Protein AF-A0A7J9Y3L6-F1 (afdb_monomer_lite)

Secondary structure (DSSP, 8-state):
-PPPSEEEEEEEEEETTEEEEEEEEEE-SSS-EEEEEE--SS--SS--PPPTT--EEEE-TTSPEEEEES--PPPTT---SS--EEEEEEE-TT-EEEEEEEEESSP--B-TTGGG-SS-----SS--EEEEEEEEEEGGGS-GGGTT-SPPPTT----S-EEESS---EEEEPPPEE---

Sequence (181 aa):
MTAPKAQFHAAITEQPDGLRIQYKLVNTGKAPLIAYNGVPPKDSPNPQAPDPEAVYVTARADGTVELARRTFSVPEGVDPYAQMLIGGTILAPREDLAEEFTVQLPLVARRPYQGAMSKPPRLPAPVSRVVFCLGAARQDAFPEGLRSGVPLPSGSAVEGPLFPHPSPQHIFCSGPYQLHG

Foldseek 3Di:
DDAAPKDKAKDWDDDPFWIKIKMKIWRQHQFKKKKQQFDCPDWDLDDHAGDNQDFAWAADPVQAIEGERAFAADDPPFDDPGFTKTFIDIAHNGGMDIGMYIDGPPDDHGDHCQVRDPDHHDHDPPNFKYKYKMWMDGLVVDDPCDSQADDDPPPDPYPGHMHTHPDDTDMDMHPMDTDDD

pLDDT: mean 93.47, std 6.33, range [66.62, 98.81]

Radius of gyration: 16.09 Å; chains: 1; bounding box: 43×33×45 Å

Structure (mmCIF, N/CA/C/O backbone):
data_AF-A0A7J9Y3L6-F1
#
_entry.id   AF-A0A7J9Y3L6-F1
#
loop_
_atom_site.group_PDB
_atom_site.id
_atom_site.type_symbol
_atom_site.label_atom_id
_atom_site.label_alt_id
_atom_site.label_comp_id
_atom_site.label_asym_id
_atom_site.label_entity_id
_atom_site.label_seq_id
_atom_site.pdbx_PDB_ins_code
_atom_site.Cartn_x
_atom_site.Cartn_y
_atom_site.Cartn_z
_atom_site.occupancy
_atom_site.B_iso_or_equiv
_atom_site.auth_seq_id
_atom_site.auth_comp_id
_atom_site.auth_asym_id
_atom_site.auth_atom_id
_atom_site.pdbx_PDB_model_num
ATOM 1 N N . MET A 1 1 ? 2.568 -17.048 -6.792 1.00 66.62 1 MET A N 1
ATOM 2 C CA . MET A 1 1 ? 3.907 -16.421 -6.871 1.00 66.62 1 MET A CA 1
ATOM 3 C C . MET A 1 1 ? 4.672 -16.772 -5.605 1.00 66.62 1 MET A C 1
ATOM 5 O O . MET A 1 1 ? 4.071 -16.741 -4.539 1.00 66.62 1 MET A O 1
ATOM 9 N N . THR A 1 2 ? 5.957 -17.111 -5.703 1.00 80.94 2 THR A N 1
ATOM 10 C CA . THR A 1 2 ? 6.826 -17.284 -4.527 1.00 80.94 2 THR A CA 1
ATOM 11 C C . THR A 1 2 ? 7.056 -15.940 -3.839 1.00 80.94 2 THR A C 1
ATOM 13 O O . THR A 1 2 ? 7.308 -14.947 -4.522 1.00 80.94 2 THR A O 1
ATOM 16 N N . ALA A 1 3 ? 6.990 -15.904 -2.507 1.00 89.81 3 ALA A N 1
ATOM 17 C CA . ALA A 1 3 ? 7.260 -14.691 -1.740 1.00 89.81 3 ALA A CA 1
ATOM 18 C C . ALA A 1 3 ? 8.659 -14.121 -2.076 1.00 89.81 3 ALA A C 1
ATOM 20 O O . ALA A 1 3 ? 9.624 -14.893 -2.169 1.00 89.81 3 ALA A O 1
ATOM 21 N N . PRO A 1 4 ? 8.797 -12.797 -2.282 1.00 94.50 4 PRO A N 1
ATOM 22 C CA . PRO A 1 4 ? 10.100 -12.175 -2.445 1.00 94.50 4 PRO A CA 1
ATOM 23 C C . PRO A 1 4 ? 10.914 -12.311 -1.155 1.00 94.50 4 PRO A C 1
ATOM 25 O O . PRO A 1 4 ? 10.372 -12.277 -0.051 1.00 94.50 4 PRO A O 1
ATOM 28 N N . LYS A 1 5 ? 12.235 -12.443 -1.292 1.00 97.44 5 LYS A N 1
ATOM 29 C CA . LYS A 1 5 ? 13.144 -12.404 -0.144 1.00 97.44 5 LYS A CA 1
ATOM 30 C C . LYS A 1 5 ? 13.254 -10.959 0.342 1.00 97.44 5 LYS A C 1
ATOM 32 O O . LYS A 1 5 ? 13.959 -10.163 -0.270 1.00 97.44 5 LYS A O 1
ATOM 37 N N . ALA A 1 6 ? 12.525 -10.636 1.403 1.00 98.12 6 ALA A N 1
ATOM 38 C CA . ALA A 1 6 ? 12.531 -9.323 2.025 1.00 98.12 6 ALA A CA 1
ATOM 39 C C . ALA A 1 6 ? 12.325 -9.437 3.537 1.00 98.12 6 ALA A C 1
ATOM 41 O O . ALA A 1 6 ? 11.778 -10.426 4.026 1.00 98.12 6 ALA A O 1
ATOM 42 N N . GLN A 1 7 ? 12.758 -8.415 4.268 1.00 98.44 7 GLN A N 1
ATOM 43 C CA . GLN A 1 7 ? 12.382 -8.210 5.665 1.00 98.44 7 GLN A CA 1
ATOM 44 C C . GLN A 1 7 ? 11.409 -7.042 5.737 1.00 98.44 7 GLN A C 1
ATOM 46 O O . GLN A 1 7 ? 11.672 -5.995 5.150 1.00 98.44 7 GLN A O 1
ATOM 51 N N . PHE A 1 8 ? 10.306 -7.215 6.459 1.00 98.62 8 PHE A N 1
ATOM 52 C CA . PHE A 1 8 ? 9.291 -6.184 6.632 1.00 98.62 8 PHE A CA 1
ATOM 53 C C . PHE A 1 8 ? 8.979 -6.003 8.110 1.00 98.62 8 PHE A C 1
ATOM 55 O O . PHE A 1 8 ? 8.701 -6.975 8.809 1.00 98.62 8 PHE A O 1
ATOM 62 N N . HIS A 1 9 ? 9.033 -4.758 8.564 1.00 98.62 9 HIS A N 1
ATOM 63 C CA . HIS A 1 9 ? 8.663 -4.363 9.916 1.00 98.62 9 HIS A CA 1
ATOM 64 C C . HIS A 1 9 ? 7.687 -3.204 9.802 1.00 98.62 9 HIS A C 1
ATOM 66 O O . HIS A 1 9 ? 7.934 -2.277 9.036 1.00 98.62 9 HIS A O 1
ATOM 72 N N . ALA A 1 10 ? 6.592 -3.257 10.552 1.00 98.69 10 ALA A N 1
ATOM 73 C CA . ALA A 1 10 ? 5.614 -2.185 10.594 1.00 98.69 10 ALA A CA 1
ATOM 74 C C . ALA A 1 10 ? 5.019 -2.067 11.994 1.00 98.69 10 ALA A C 1
ATOM 76 O O . ALA A 1 10 ? 4.750 -3.081 12.644 1.00 98.69 10 ALA A O 1
ATOM 77 N N . ALA A 1 11 ? 4.799 -0.832 12.422 1.00 98.44 11 ALA A N 1
ATOM 78 C CA . ALA A 1 11 ? 4.169 -0.482 13.681 1.00 98.44 11 ALA A CA 1
ATOM 79 C C . ALA A 1 11 ? 2.992 0.459 13.420 1.00 98.44 11 ALA A C 1
ATOM 81 O O . ALA A 1 11 ? 3.026 1.273 12.495 1.00 98.44 11 ALA A O 1
ATOM 82 N N . ILE A 1 12 ? 1.961 0.318 14.245 1.00 98.62 12 ILE A N 1
ATOM 83 C CA . ILE A 1 12 ? 0.796 1.197 14.273 1.00 98.62 12 ILE A CA 1
ATOM 84 C C . ILE A 1 12 ? 0.712 1.747 15.688 1.00 98.62 12 ILE A C 1
ATOM 86 O O . ILE A 1 12 ? 0.783 0.976 16.649 1.00 98.62 12 ILE A O 1
ATOM 90 N N . THR A 1 13 ? 0.554 3.058 15.798 1.00 98.06 13 THR A N 1
ATOM 91 C CA . THR A 1 13 ? 0.390 3.748 17.075 1.00 98.06 13 THR A CA 1
ATOM 92 C C . THR A 1 13 ? -0.788 4.699 16.968 1.00 98.06 13 THR A C 1
ATOM 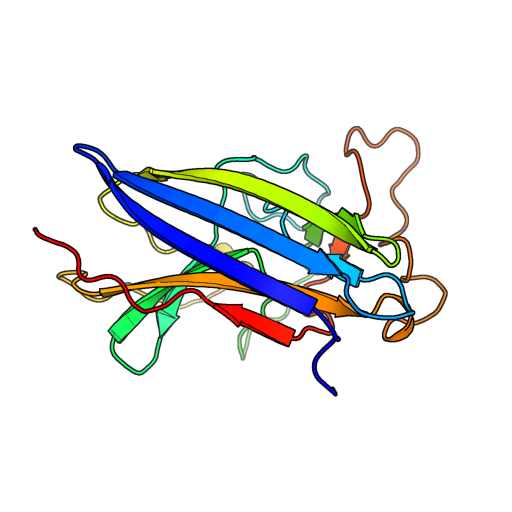94 O O . THR A 1 13 ? -0.854 5.501 16.037 1.00 98.06 13 THR A O 1
ATOM 97 N N . GLU A 1 14 ? -1.714 4.622 17.916 1.00 97.12 14 GLU A N 1
ATOM 98 C CA . GLU A 1 14 ? -2.835 5.554 18.005 1.00 97.12 14 GLU A CA 1
ATOM 99 C C . GLU A 1 14 ? -2.373 6.947 18.460 1.00 97.12 14 GLU A C 1
ATOM 101 O O . GLU A 1 14 ? -1.466 7.099 19.284 1.00 97.12 14 GLU A O 1
ATOM 106 N N . GLN A 1 15 ? -2.983 7.968 17.869 1.00 95.31 15 GLN A N 1
ATOM 107 C CA . GLN A 1 15 ? -2.811 9.391 18.144 1.00 95.31 15 GLN A CA 1
ATOM 108 C C . GLN A 1 15 ? -4.198 10.017 18.377 1.00 95.31 15 GLN A C 1
ATOM 110 O O . GLN A 1 15 ? -5.200 9.401 18.015 1.00 95.31 15 GLN A O 1
ATOM 115 N N . PRO A 1 16 ? -4.297 11.229 18.959 1.00 92.00 16 PRO A N 1
ATOM 116 C CA . PRO A 1 16 ? -5.592 11.836 19.284 1.00 92.00 16 PRO A CA 1
ATOM 117 C C . PRO A 1 16 ? -6.576 11.959 18.107 1.00 92.00 16 PRO A C 1
ATOM 119 O O . PRO A 1 16 ? -7.782 11.897 18.320 1.00 92.00 16 PRO A O 1
ATOM 122 N N . ASP A 1 17 ? -6.074 12.141 16.884 1.00 91.25 17 ASP A N 1
ATOM 123 C CA . ASP A 1 17 ? -6.851 12.362 15.658 1.00 91.25 17 ASP A CA 1
ATOM 124 C C . ASP A 1 17 ? -6.615 11.290 14.577 1.00 91.25 17 ASP A C 1
ATOM 126 O O . ASP A 1 17 ? -7.177 11.363 13.483 1.00 91.25 17 ASP A O 1
ATOM 130 N N . GLY A 1 18 ? -5.804 10.268 14.851 1.00 96.62 18 GLY A N 1
ATOM 131 C CA . GLY A 1 18 ? -5.368 9.367 13.796 1.00 96.62 18 GLY A CA 1
ATOM 132 C C . GLY A 1 18 ? -4.551 8.173 14.250 1.00 96.62 18 GLY A C 1
ATOM 133 O O . GLY A 1 18 ? -4.326 7.921 15.429 1.00 96.62 18 GLY A O 1
ATOM 134 N N . LEU A 1 19 ? -4.083 7.424 13.264 1.00 98.19 19 LEU A N 1
ATOM 135 C CA . LEU A 1 19 ? -3.175 6.302 13.428 1.00 98.19 19 LEU A CA 1
ATOM 136 C C . LEU A 1 19 ? -1.874 6.653 12.729 1.00 98.19 19 LEU A C 1
ATOM 138 O O . LEU A 1 19 ? -1.881 6.871 11.520 1.00 98.19 19 LEU A O 1
ATOM 142 N N . ARG A 1 20 ? -0.765 6.668 13.464 1.00 98.44 20 ARG A N 1
ATOM 143 C CA . ARG A 1 20 ? 0.572 6.776 12.883 1.00 98.44 20 ARG A CA 1
ATOM 144 C C . ARG A 1 20 ? 1.043 5.391 12.475 1.00 98.44 20 ARG A C 1
ATOM 146 O O . ARG A 1 20 ? 1.048 4.467 13.291 1.00 98.44 20 ARG A O 1
ATOM 153 N N . ILE A 1 21 ? 1.471 5.257 11.230 1.00 98.75 21 ILE A N 1
ATOM 154 C CA . ILE A 1 21 ? 2.044 4.039 10.676 1.00 98.75 21 ILE A CA 1
ATOM 155 C C . ILE A 1 21 ? 3.493 4.317 10.323 1.00 98.75 21 ILE A C 1
ATOM 157 O O . ILE A 1 21 ? 3.800 5.267 9.614 1.00 98.75 21 ILE A O 1
ATOM 161 N N . GLN A 1 22 ? 4.378 3.453 10.802 1.00 98.69 22 GLN A N 1
ATOM 162 C CA . GLN A 1 22 ? 5.790 3.444 10.442 1.00 98.69 22 GLN A CA 1
ATOM 163 C C . GLN A 1 22 ? 6.123 2.071 9.887 1.00 98.69 22 GLN A C 1
ATOM 165 O O . GLN A 1 22 ? 5.752 1.060 10.491 1.00 98.69 22 GLN A O 1
ATOM 170 N N . TYR A 1 23 ? 6.831 2.005 8.765 1.00 98.81 23 TYR A N 1
ATOM 171 C CA . TYR A 1 23 ? 7.287 0.727 8.235 1.00 98.81 23 TYR A CA 1
ATOM 172 C C . TYR A 1 23 ? 8.667 0.804 7.593 1.00 98.81 23 TYR A C 1
ATOM 174 O O . TYR A 1 23 ? 9.123 1.857 7.153 1.00 98.81 23 TYR A O 1
ATOM 182 N N . LYS A 1 24 ? 9.322 -0.357 7.524 1.00 98.81 24 LYS A N 1
ATOM 183 C CA . LYS A 1 24 ? 10.576 -0.572 6.811 1.00 98.81 24 LYS A CA 1
ATOM 184 C C . LYS A 1 24 ? 10.518 -1.873 6.019 1.00 98.81 24 LYS A C 1
ATOM 186 O O . LYS A 1 24 ? 10.241 -2.933 6.584 1.00 98.81 24 LYS A O 1
ATOM 191 N N . LEU A 1 25 ? 10.815 -1.793 4.726 1.00 98.81 25 LEU A N 1
ATOM 192 C CA . LEU A 1 25 ? 10.993 -2.930 3.828 1.00 98.81 25 LEU A CA 1
ATOM 193 C C . LEU A 1 25 ? 12.451 -2.980 3.366 1.00 98.81 25 LEU A C 1
ATOM 195 O O . LEU A 1 25 ? 12.943 -2.014 2.799 1.00 98.81 25 LEU A O 1
ATOM 199 N N . VAL A 1 26 ? 13.126 -4.111 3.560 1.00 98.81 26 VAL A N 1
ATOM 200 C CA . VAL A 1 26 ? 14.512 -4.326 3.113 1.00 98.81 26 VAL A CA 1
ATOM 201 C C . VAL A 1 26 ? 14.545 -5.435 2.071 1.00 98.81 26 VAL A C 1
ATOM 203 O O . VAL A 1 26 ? 14.097 -6.555 2.345 1.00 98.81 26 VAL A O 1
ATOM 206 N N . ASN A 1 27 ? 15.115 -5.165 0.897 1.00 98.69 27 ASN A N 1
ATOM 207 C CA . ASN A 1 27 ? 15.332 -6.182 -0.125 1.00 98.69 27 ASN A CA 1
ATOM 208 C C . ASN A 1 27 ? 16.538 -7.063 0.239 1.00 98.69 27 ASN A C 1
ATOM 210 O O . ASN A 1 27 ? 17.689 -6.718 -0.020 1.00 98.69 27 ASN A O 1
ATOM 214 N N . THR A 1 28 ? 16.283 -8.244 0.802 1.00 98.56 28 THR A N 1
ATOM 215 C CA . THR A 1 28 ? 17.325 -9.241 1.122 1.00 98.56 28 THR A CA 1
ATOM 216 C C . THR A 1 28 ? 17.536 -10.262 -0.001 1.00 98.56 28 THR A C 1
ATOM 218 O O . THR A 1 28 ? 18.290 -11.231 0.141 1.00 98.56 28 THR A O 1
ATOM 221 N N . GLY A 1 29 ? 16.852 -10.068 -1.129 1.00 97.69 29 GLY A N 1
ATOM 222 C CA . GLY A 1 29 ? 16.950 -10.882 -2.325 1.00 97.69 29 GLY A CA 1
ATOM 223 C C . GLY A 1 29 ? 18.124 -10.511 -3.226 1.00 97.69 29 GLY A C 1
ATOM 224 O O . GLY A 1 29 ? 18.967 -9.677 -2.911 1.00 97.69 29 GLY A O 1
ATOM 225 N N . LYS A 1 30 ? 18.178 -11.185 -4.379 1.00 97.19 30 LYS A N 1
ATOM 226 C CA . LYS A 1 30 ? 19.157 -10.923 -5.450 1.00 97.19 30 LYS A CA 1
ATOM 227 C C . LYS A 1 30 ? 18.556 -10.187 -6.651 1.00 97.19 30 LYS A C 1
ATOM 229 O O . LYS A 1 30 ? 19.300 -9.777 -7.530 1.00 97.19 30 LYS A O 1
ATOM 234 N N . ALA A 1 31 ? 17.232 -10.063 -6.701 1.00 96.69 31 ALA A N 1
ATOM 235 C CA . ALA A 1 31 ? 16.508 -9.358 -7.751 1.00 96.69 31 ALA A CA 1
ATOM 236 C C . ALA A 1 31 ? 15.912 -8.066 -7.172 1.00 96.69 31 ALA A C 1
ATOM 238 O O . ALA A 1 31 ? 15.573 -8.061 -5.982 1.00 96.69 31 ALA A O 1
ATOM 239 N N . PRO A 1 32 ? 15.754 -6.999 -7.973 1.00 98.25 32 PRO A N 1
ATOM 240 C CA . PRO A 1 32 ? 15.038 -5.810 -7.536 1.00 98.25 32 PRO A CA 1
ATOM 241 C C . PRO A 1 32 ? 13.597 -6.125 -7.114 1.00 98.25 32 PRO A C 1
ATOM 243 O O . PRO A 1 32 ? 12.943 -7.011 -7.682 1.00 98.25 32 PRO A O 1
ATOM 246 N N . LEU A 1 33 ? 13.105 -5.392 -6.119 1.00 98.31 33 LEU A N 1
ATOM 247 C CA . LEU A 1 33 ? 11.719 -5.441 -5.662 1.00 98.31 33 LEU A CA 1
ATOM 248 C C . LEU A 1 33 ? 10.996 -4.159 -6.048 1.00 98.31 33 LEU A C 1
ATOM 250 O O . LEU A 1 33 ? 11.586 -3.093 -6.034 1.00 98.31 33 LEU A O 1
ATOM 254 N N . ILE A 1 34 ? 9.712 -4.266 -6.347 1.00 98.50 34 ILE A N 1
ATOM 255 C CA . ILE A 1 34 ? 8.797 -3.137 -6.465 1.00 98.50 34 ILE A CA 1
ATOM 256 C C . ILE A 1 34 ? 7.952 -3.135 -5.197 1.00 98.50 34 ILE A C 1
ATOM 258 O O . ILE A 1 34 ? 7.267 -4.125 -4.940 1.00 98.50 34 ILE A O 1
ATOM 262 N N . ALA A 1 35 ? 7.998 -2.060 -4.416 1.00 98.44 35 ALA A N 1
ATOM 263 C CA . ALA A 1 35 ? 7.101 -1.816 -3.289 1.00 98.44 35 ALA A CA 1
ATOM 264 C C . ALA A 1 35 ? 5.985 -0.865 -3.731 1.00 98.44 35 ALA A C 1
ATOM 266 O O . ALA A 1 35 ? 6.278 0.217 -4.226 1.00 98.44 35 ALA A O 1
ATOM 267 N N . TYR A 1 36 ? 4.716 -1.242 -3.568 1.00 98.25 36 TYR A N 1
ATOM 268 C CA . TYR A 1 36 ? 3.579 -0.405 -3.967 1.00 98.25 36 TYR A CA 1
ATOM 269 C C . TYR A 1 36 ? 3.232 0.606 -2.881 1.00 98.25 36 TYR A C 1
ATOM 271 O O . TYR A 1 36 ? 2.259 0.423 -2.164 1.00 98.25 36 TYR A O 1
ATOM 279 N N . ASN A 1 37 ? 4.031 1.655 -2.740 1.00 97.56 37 ASN A N 1
ATOM 280 C CA . ASN A 1 37 ? 3.885 2.700 -1.726 1.00 97.56 37 ASN A CA 1
ATOM 281 C C . ASN A 1 37 ? 3.223 3.989 -2.250 1.00 97.56 37 ASN A C 1
ATOM 283 O O . ASN A 1 37 ? 2.896 4.853 -1.441 1.00 97.56 37 ASN A O 1
ATOM 287 N N . GLY A 1 38 ? 3.007 4.126 -3.562 1.00 96.25 38 GLY A N 1
ATOM 288 C CA . GLY A 1 38 ? 2.535 5.364 -4.182 1.00 96.25 38 GLY A CA 1
ATOM 289 C C . GLY A 1 38 ? 1.030 5.396 -4.456 1.00 96.25 38 GLY A C 1
ATOM 290 O O . GLY A 1 38 ? 0.614 5.381 -5.614 1.00 96.25 38 GLY A O 1
ATOM 291 N N . VAL A 1 39 ? 0.195 5.430 -3.416 1.00 96.38 39 VAL A N 1
ATOM 292 C CA . VAL A 1 39 ? -1.265 5.550 -3.589 1.00 96.38 39 VAL A CA 1
ATOM 293 C C . VAL A 1 39 ? -1.606 6.982 -4.044 1.00 96.38 39 VAL A C 1
ATOM 295 O O . VAL A 1 39 ? -1.135 7.936 -3.427 1.00 96.38 39 VAL A O 1
ATOM 298 N N . PRO A 1 40 ? -2.406 7.185 -5.109 1.00 93.56 40 PRO A N 1
ATOM 299 C CA . PRO A 1 40 ? -2.806 8.533 -5.520 1.00 93.56 40 PRO A CA 1
ATOM 300 C C . PRO A 1 40 ? -3.732 9.169 -4.468 1.00 93.56 40 PRO A C 1
ATOM 302 O O . PRO A 1 40 ? -4.347 8.438 -3.696 1.00 93.56 40 PRO A O 1
ATOM 305 N N . PRO A 1 41 ? -3.941 10.495 -4.439 1.00 91.88 41 PRO A N 1
ATOM 306 C CA . PRO A 1 41 ? -4.918 11.122 -3.535 1.00 91.88 41 PRO A CA 1
ATOM 307 C C . PRO A 1 41 ? -6.366 10.729 -3.874 1.00 91.88 41 PRO A C 1
ATOM 309 O O . PRO A 1 41 ? -7.219 10.594 -2.998 1.00 91.88 41 PRO A O 1
ATOM 312 N N . LYS A 1 42 ? -6.646 10.478 -5.159 1.00 88.00 42 LYS A N 1
ATOM 313 C CA . LYS A 1 42 ? -7.951 10.043 -5.666 1.00 88.00 42 LYS A CA 1
ATOM 314 C C . LYS A 1 42 ? -7.775 8.954 -6.714 1.00 88.00 42 LYS A C 1
ATOM 316 O O . LYS A 1 42 ? -6.902 9.055 -7.570 1.00 88.00 42 LYS A O 1
ATOM 321 N N . ASP A 1 43 ? -8.637 7.943 -6.687 1.00 83.38 43 ASP A N 1
ATOM 322 C CA . ASP A 1 43 ? -8.623 6.891 -7.704 1.00 83.38 43 ASP A CA 1
ATOM 323 C C . ASP A 1 43 ? -9.012 7.455 -9.076 1.00 83.38 43 ASP A C 1
ATOM 325 O O . ASP A 1 43 ? -10.059 8.089 -9.236 1.00 83.38 43 ASP A O 1
ATOM 329 N N . SER A 1 44 ? -8.148 7.234 -10.063 1.00 80.62 44 SER A N 1
ATOM 330 C CA . SER A 1 44 ? -8.335 7.645 -11.451 1.00 80.62 44 SER A CA 1
ATOM 331 C C . SER A 1 44 ? -7.532 6.722 -12.365 1.00 80.62 44 SER A C 1
ATOM 333 O O . SER A 1 44 ? -6.449 6.281 -11.973 1.00 80.62 44 SER A O 1
ATOM 335 N N . PRO A 1 45 ? -8.008 6.461 -13.593 1.00 77.31 45 PRO A N 1
ATOM 336 C CA . PRO A 1 45 ? -7.174 5.838 -14.614 1.00 77.31 45 PRO A CA 1
ATOM 337 C C . PRO A 1 45 ? -6.066 6.777 -15.118 1.00 77.31 45 PRO A C 1
ATOM 339 O O . PRO A 1 45 ? -5.084 6.314 -15.692 1.00 77.31 45 PRO A O 1
ATOM 342 N N . ASN A 1 46 ? -6.202 8.092 -14.906 1.00 84.62 46 ASN A N 1
ATOM 343 C CA . ASN A 1 46 ? -5.167 9.049 -15.279 1.00 84.62 46 ASN A CA 1
ATOM 344 C C . ASN A 1 46 ? -4.038 9.047 -14.235 1.00 84.62 46 ASN A C 1
ATOM 346 O O . ASN A 1 46 ? -4.339 9.116 -13.036 1.00 84.62 46 ASN A O 1
ATOM 350 N N . PRO A 1 47 ? -2.763 9.044 -14.673 1.00 85.56 47 PRO A N 1
ATOM 351 C CA . PRO A 1 47 ? -1.613 9.215 -13.794 1.00 85.56 47 PRO A CA 1
ATOM 352 C C . PRO A 1 47 ? -1.776 10.434 -12.882 1.00 85.56 47 PRO A C 1
ATOM 354 O O . PRO A 1 47 ? -2.073 11.535 -13.344 1.00 85.56 47 PRO A O 1
ATOM 357 N N . GLN A 1 48 ? -1.570 10.233 -11.585 1.00 87.94 48 GLN A N 1
ATOM 358 C CA . GLN A 1 48 ? -1.525 11.290 -10.579 1.00 87.94 48 GLN A CA 1
ATOM 359 C C . GLN A 1 48 ? -0.279 11.095 -9.726 1.00 87.94 48 GLN A C 1
ATOM 361 O O . GLN A 1 48 ? 0.147 9.959 -9.507 1.00 87.94 48 GLN A O 1
ATOM 366 N N . ALA A 1 49 ? 0.281 12.202 -9.240 1.00 89.81 49 ALA A N 1
ATOM 367 C CA . ALA A 1 49 ? 1.331 12.141 -8.238 1.00 89.81 49 ALA A CA 1
ATOM 368 C C . ALA A 1 49 ? 0.795 11.407 -6.993 1.00 89.81 49 ALA A C 1
ATOM 370 O O . ALA A 1 49 ? -0.337 11.685 -6.575 1.00 89.81 49 ALA A O 1
ATOM 371 N N . PRO A 1 50 ? 1.559 10.461 -6.423 1.00 92.00 50 PRO A N 1
ATOM 372 C CA . PRO A 1 50 ? 1.203 9.846 -5.156 1.00 92.00 50 PRO A CA 1
ATOM 373 C C . PRO A 1 50 ? 1.050 10.876 -4.039 1.00 92.00 50 PRO A C 1
ATOM 375 O O . PRO A 1 50 ? 1.777 11.867 -3.995 1.00 92.00 50 PRO A O 1
ATOM 378 N N . ASP A 1 51 ? 0.132 10.606 -3.119 1.00 94.81 51 ASP A N 1
ATOM 379 C CA . ASP A 1 51 ? 0.018 11.340 -1.864 1.00 94.81 51 ASP A CA 1
ATOM 380 C C . ASP A 1 51 ? 0.700 10.504 -0.765 1.00 94.81 51 ASP A C 1
ATOM 382 O O . ASP A 1 51 ? 0.328 9.341 -0.575 1.00 94.81 51 ASP A O 1
ATOM 386 N N . PRO A 1 52 ? 1.714 11.044 -0.062 1.00 94.38 52 PRO A N 1
ATOM 387 C CA . PRO A 1 52 ? 2.453 10.305 0.958 1.00 94.38 52 PRO A CA 1
ATOM 388 C C . PRO A 1 52 ? 1.594 9.888 2.155 1.00 94.38 52 PRO A C 1
ATOM 390 O O . PRO A 1 52 ? 1.999 8.979 2.869 1.00 94.38 52 PRO A O 1
ATOM 393 N N . GLU A 1 53 ? 0.418 10.482 2.362 1.00 95.88 53 GLU A N 1
ATOM 394 C CA . GLU A 1 53 ? -0.523 10.112 3.428 1.00 95.88 53 GLU A CA 1
ATOM 395 C C . GLU A 1 53 ? -1.615 9.147 2.931 1.00 95.88 53 GLU A C 1
ATOM 397 O O . GLU A 1 53 ? -2.347 8.532 3.713 1.00 95.88 53 GLU A O 1
ATOM 402 N N . ALA A 1 54 ? -1.734 8.964 1.613 1.00 96.81 54 ALA A N 1
ATOM 403 C CA . ALA A 1 54 ? -2.796 8.160 1.038 1.00 96.81 54 ALA A CA 1
ATOM 404 C C . ALA A 1 54 ? -2.608 6.657 1.294 1.00 96.81 54 ALA A C 1
ATOM 406 O O . ALA A 1 54 ? -1.566 6.046 1.044 1.00 96.81 54 ALA A O 1
ATOM 407 N N . VAL A 1 55 ? -3.707 6.027 1.709 1.00 97.69 55 VAL A N 1
ATOM 408 C CA . VAL A 1 55 ? -3.866 4.573 1.767 1.00 97.69 55 VAL A CA 1
ATOM 409 C C . VAL A 1 55 ? -5.243 4.156 1.280 1.00 97.69 55 VAL A C 1
ATOM 411 O O . VAL A 1 55 ? -6.198 4.937 1.282 1.00 97.69 55 VAL A O 1
ATOM 414 N N . TYR A 1 56 ? -5.354 2.892 0.897 1.00 97.75 56 TYR A N 1
ATOM 415 C CA . TYR A 1 56 ? -6.632 2.208 0.796 1.00 97.75 56 TYR A CA 1
ATOM 416 C C . TYR A 1 56 ? -7.074 1.715 2.174 1.00 97.75 56 TYR A C 1
ATOM 418 O O . TYR A 1 56 ? -6.250 1.326 2.993 1.00 97.75 56 TYR A O 1
ATOM 426 N N . VAL A 1 57 ? -8.377 1.716 2.429 1.00 97.56 57 VAL A N 1
ATOM 427 C CA . VAL A 1 57 ? -8.980 1.316 3.702 1.00 97.56 57 VAL A CA 1
ATOM 428 C C . VAL A 1 57 ? -10.110 0.340 3.399 1.00 97.56 57 VAL A C 1
ATOM 430 O O . VAL A 1 57 ? -11.151 0.718 2.857 1.00 97.56 57 VAL A O 1
ATOM 433 N N . THR A 1 58 ? -9.905 -0.938 3.710 1.00 96.50 58 THR A N 1
ATOM 434 C CA . THR A 1 58 ? -10.854 -2.008 3.357 1.00 96.50 58 THR A CA 1
ATOM 435 C C . THR A 1 58 ? -11.151 -2.917 4.539 1.00 96.50 58 THR A C 1
ATOM 437 O O . THR A 1 58 ? -10.320 -3.075 5.422 1.00 96.50 58 THR A O 1
ATOM 440 N N . ALA A 1 59 ? -12.331 -3.534 4.566 1.00 95.81 59 ALA A N 1
ATOM 441 C CA . ALA A 1 59 ? -12.651 -4.558 5.557 1.00 95.81 59 ALA A CA 1
ATOM 442 C C . ALA A 1 59 ? -12.183 -5.943 5.083 1.00 95.81 59 ALA A C 1
ATOM 444 O O . ALA A 1 59 ? -12.388 -6.317 3.925 1.00 95.81 59 ALA A O 1
ATOM 445 N N . ARG A 1 60 ? -11.593 -6.718 5.994 1.00 94.69 60 ARG A N 1
ATOM 446 C CA . ARG A 1 60 ? -11.337 -8.152 5.826 1.00 94.69 60 ARG A CA 1
ATOM 447 C C . ARG A 1 60 ? -12.548 -8.971 6.264 1.00 94.69 60 ARG A C 1
ATOM 449 O O . ARG A 1 60 ? -13.398 -8.498 7.014 1.00 94.69 60 ARG A O 1
ATOM 456 N N . ALA A 1 61 ? -12.595 -10.229 5.827 1.00 91.81 61 ALA A N 1
ATOM 457 C CA . ALA A 1 61 ? -13.672 -11.158 6.173 1.00 91.81 61 ALA A CA 1
ATOM 458 C C . ALA A 1 61 ? -13.808 -11.400 7.690 1.00 91.81 61 ALA A C 1
ATOM 460 O O . ALA A 1 61 ? -14.896 -11.706 8.163 1.00 91.81 61 ALA A O 1
ATOM 461 N N . ASP A 1 62 ? -12.724 -11.232 8.451 1.00 93.00 62 ASP A N 1
ATOM 462 C CA . ASP A 1 62 ? -12.681 -11.407 9.907 1.00 93.00 62 ASP A CA 1
ATOM 463 C C . ASP A 1 62 ? -12.974 -10.114 10.698 1.00 93.00 62 ASP A C 1
ATOM 465 O O . ASP A 1 62 ? -12.697 -10.040 11.896 1.00 93.00 62 ASP A O 1
ATOM 469 N N . GLY A 1 63 ? -13.464 -9.067 10.027 1.00 93.94 63 GLY A N 1
ATOM 470 C CA . GLY A 1 63 ? -13.768 -7.774 10.640 1.00 93.94 63 GLY A CA 1
ATOM 471 C C . GLY A 1 63 ? -12.550 -6.890 10.931 1.00 93.94 63 GLY A C 1
ATOM 472 O O . GLY A 1 63 ? -12.722 -5.795 11.453 1.00 93.94 63 GLY A O 1
ATOM 473 N N . THR A 1 64 ? -11.323 -7.299 10.590 1.00 97.50 64 THR A N 1
ATOM 474 C CA . THR A 1 64 ? -10.163 -6.391 10.649 1.00 97.50 64 THR A CA 1
ATOM 475 C C . THR A 1 64 ? -10.251 -5.346 9.544 1.00 97.50 64 THR A C 1
ATOM 477 O O . THR A 1 64 ? -10.514 -5.692 8.390 1.00 97.50 64 THR A O 1
ATOM 480 N N . VAL A 1 65 ? -9.957 -4.085 9.853 1.00 98.31 65 VAL A N 1
ATOM 481 C CA . VAL A 1 65 ? -9.754 -3.058 8.827 1.00 98.31 65 VAL A CA 1
ATOM 482 C C . VAL A 1 65 ? -8.299 -3.061 8.363 1.00 98.31 65 VAL A C 1
ATOM 484 O O . VAL A 1 65 ? -7.363 -2.979 9.149 1.00 98.31 65 VAL A O 1
ATOM 487 N N . GLU A 1 66 ? -8.098 -3.174 7.059 1.00 98.44 66 GLU A N 1
ATOM 488 C CA . GLU A 1 66 ? -6.796 -3.128 6.413 1.00 98.44 66 GLU A CA 1
ATOM 489 C C . GLU A 1 66 ? -6.524 -1.728 5.860 1.00 98.44 66 GLU A C 1
ATOM 491 O O . GLU A 1 66 ? -7.234 -1.268 4.961 1.00 98.44 66 GLU A O 1
ATOM 496 N N . LEU A 1 67 ? -5.467 -1.099 6.377 1.00 98.56 67 LEU A N 1
ATOM 497 C CA . LEU A 1 67 ? -4.803 0.070 5.809 1.00 98.56 67 LEU A CA 1
ATOM 498 C C . LEU A 1 67 ? -3.775 -0.433 4.792 1.00 98.56 67 LEU A C 1
ATOM 500 O O . LEU A 1 67 ? -2.846 -1.159 5.140 1.00 98.56 67 LEU A O 1
ATOM 504 N N . ALA A 1 68 ? -3.956 -0.106 3.522 1.00 98.38 68 ALA A N 1
ATOM 505 C CA . ALA A 1 68 ? -3.312 -0.807 2.426 1.00 98.38 68 ALA A CA 1
ATOM 506 C C . ALA A 1 68 ? -2.584 0.134 1.472 1.00 98.38 68 ALA A C 1
ATOM 508 O O . ALA A 1 68 ? -3.170 1.056 0.904 1.00 98.38 68 ALA A O 1
ATOM 509 N N . ARG A 1 69 ? -1.329 -0.209 1.192 1.00 98.38 69 ARG A N 1
ATOM 510 C CA . ARG A 1 69 ? -0.576 0.265 0.033 1.00 98.38 69 ARG A CA 1
ATOM 511 C C . ARG A 1 69 ? -0.193 -0.944 -0.812 1.00 98.38 69 ARG A C 1
ATOM 513 O O . ARG A 1 69 ? 0.807 -1.611 -0.577 1.00 98.38 69 ARG A O 1
ATOM 520 N N . ARG A 1 70 ? -1.103 -1.353 -1.696 1.00 98.06 70 ARG A N 1
ATOM 521 C CA . ARG A 1 70 ? -0.972 -2.575 -2.499 1.00 98.06 70 ARG A CA 1
ATOM 522 C C . ARG A 1 70 ? -1.936 -2.571 -3.674 1.00 98.06 70 ARG A C 1
ATOM 524 O O . ARG A 1 70 ? -2.867 -1.766 -3.715 1.00 98.06 70 ARG A O 1
ATOM 531 N N . THR A 1 71 ? -1.782 -3.530 -4.583 1.00 96.38 71 THR A N 1
ATOM 532 C CA . THR A 1 71 ? -2.723 -3.662 -5.699 1.00 96.38 71 THR A CA 1
ATOM 533 C C . THR A 1 71 ? -3.969 -4.455 -5.294 1.00 96.38 71 THR A C 1
ATOM 535 O O . THR A 1 71 ? -3.985 -5.196 -4.302 1.00 96.38 71 THR A O 1
ATOM 538 N N . PHE A 1 72 ? -5.043 -4.302 -6.062 1.00 95.56 72 PHE A N 1
ATOM 539 C CA . PHE A 1 72 ? -6.321 -4.979 -5.850 1.00 95.56 72 PHE A CA 1
ATOM 540 C C . PHE A 1 72 ? -6.854 -5.475 -7.189 1.00 95.56 72 PHE A C 1
ATOM 542 O O . PHE A 1 72 ? -6.724 -4.779 -8.195 1.00 95.56 72 PHE A O 1
ATOM 549 N N . SER A 1 73 ? -7.490 -6.645 -7.182 1.00 94.06 73 SER A N 1
ATOM 550 C CA . SER A 1 73 ? -8.260 -7.130 -8.328 1.00 94.06 73 SER A CA 1
ATOM 551 C C . SER A 1 73 ? -9.413 -6.185 -8.651 1.00 94.06 73 SER A C 1
ATOM 553 O O . SER A 1 73 ? -9.991 -5.574 -7.743 1.00 94.06 73 SER A O 1
ATOM 555 N N . VAL A 1 74 ? -9.759 -6.122 -9.936 1.00 92.50 74 VAL A N 1
ATOM 556 C CA . VAL A 1 74 ? -11.020 -5.532 -10.390 1.00 92.50 74 VAL A CA 1
ATOM 557 C C . VAL A 1 74 ? -12.167 -6.297 -9.712 1.00 92.50 74 VAL A C 1
ATOM 559 O O . VAL A 1 74 ? -12.133 -7.532 -9.704 1.00 92.50 74 VAL A O 1
ATOM 562 N N . PRO A 1 75 ? -13.129 -5.610 -9.071 1.00 90.50 75 PRO A N 1
ATOM 563 C CA . PRO A 1 75 ? -14.279 -6.271 -8.464 1.00 90.50 75 PRO A CA 1
ATOM 564 C C . PRO A 1 75 ? -15.098 -7.058 -9.494 1.00 90.50 75 PRO A C 1
ATOM 566 O O . PRO A 1 75 ? -15.174 -6.679 -10.660 1.00 90.50 75 PRO A O 1
ATOM 569 N N . GLU A 1 76 ? -15.746 -8.136 -9.058 1.00 89.94 76 GLU A N 1
ATOM 570 C CA . GLU A 1 76 ? -16.658 -8.897 -9.915 1.00 89.94 76 GLU A CA 1
ATOM 571 C C . GLU A 1 76 ? -17.789 -8.001 -10.446 1.00 89.94 76 GLU A C 1
ATOM 573 O O . GLU A 1 76 ? -18.330 -7.165 -9.718 1.00 89.94 76 GLU A O 1
ATOM 578 N N . GLY A 1 77 ? -18.128 -8.159 -11.727 1.00 87.12 77 GLY A N 1
ATOM 579 C CA . GLY A 1 77 ? -19.164 -7.364 -12.393 1.00 87.12 77 GLY A CA 1
ATOM 580 C C . GLY A 1 77 ? -18.760 -5.924 -12.729 1.00 87.12 77 GLY A C 1
ATOM 581 O O . GLY A 1 77 ? -19.585 -5.186 -13.261 1.00 87.12 77 GLY A O 1
ATOM 582 N N . VAL A 1 78 ? -17.517 -5.518 -12.448 1.00 87.75 78 VAL A N 1
ATOM 583 C CA . VAL A 1 78 ? -16.964 -4.231 -12.886 1.00 87.75 78 VAL A CA 1
ATOM 584 C C . VAL A 1 78 ? -16.133 -4.447 -14.149 1.00 87.75 78 VAL A C 1
ATOM 586 O O . VAL A 1 78 ? -15.158 -5.193 -14.124 1.00 87.75 78 VAL A O 1
ATOM 589 N N . ASP A 1 79 ? -16.496 -3.757 -15.230 1.00 86.75 79 ASP A N 1
ATOM 590 C CA . ASP A 1 79 ? -15.716 -3.677 -16.471 1.00 86.75 79 ASP A CA 1
ATOM 591 C C . ASP A 1 79 ? -15.153 -2.252 -16.621 1.00 86.75 79 ASP A C 1
ATOM 593 O O . ASP A 1 79 ? -15.853 -1.343 -17.082 1.00 86.75 79 ASP A O 1
ATOM 597 N N . PRO A 1 80 ? -13.944 -1.981 -16.099 1.00 83.94 80 PRO A N 1
ATOM 598 C CA . PRO A 1 80 ? -13.406 -0.637 -16.097 1.00 83.94 80 PRO A CA 1
ATOM 599 C C . PRO A 1 80 ? -12.874 -0.282 -17.488 1.00 83.94 80 PRO A C 1
ATOM 601 O O . PRO A 1 80 ? -12.026 -0.979 -18.036 1.00 83.94 80 PRO A O 1
ATOM 604 N N . TYR A 1 81 ? -13.282 0.879 -18.008 1.00 81.69 81 TYR A N 1
ATOM 605 C CA . TYR A 1 81 ? -12.779 1.405 -19.286 1.00 81.69 81 TYR A CA 1
ATOM 606 C C . TYR A 1 81 ? -11.246 1.574 -19.309 1.00 81.69 81 TYR A C 1
ATOM 608 O O . TYR A 1 81 ? -10.623 1.555 -20.367 1.00 81.69 81 TYR A O 1
ATOM 616 N N . ALA A 1 82 ? -10.629 1.743 -18.135 1.00 85.56 82 ALA A N 1
ATOM 617 C CA . ALA A 1 82 ? -9.185 1.758 -17.958 1.00 85.56 82 ALA A CA 1
ATOM 618 C C . ALA A 1 82 ? -8.796 1.236 -16.567 1.00 85.56 82 ALA A C 1
ATOM 620 O O . ALA A 1 82 ? -9.522 1.423 -15.586 1.00 85.56 82 ALA A O 1
ATOM 621 N N . GLN A 1 83 ? -7.632 0.592 -16.481 1.00 88.12 83 GLN A N 1
ATOM 622 C CA . GLN A 1 83 ? -7.093 0.098 -15.215 1.00 88.12 83 GLN A CA 1
ATOM 623 C C . GLN A 1 83 ? -6.636 1.258 -14.326 1.00 88.12 83 GLN A C 1
ATOM 625 O O . GLN A 1 83 ? -6.046 2.227 -14.798 1.00 88.12 83 GLN A O 1
ATOM 630 N N . MET A 1 84 ? -6.887 1.135 -13.023 1.00 91.88 84 MET A N 1
ATOM 631 C CA . MET A 1 84 ? -6.333 2.052 -12.026 1.00 91.88 84 MET A CA 1
ATOM 632 C C . MET A 1 84 ? -4.830 1.802 -11.885 1.00 91.88 84 MET A C 1
ATOM 634 O O . MET A 1 84 ? -4.378 0.659 -11.992 1.00 91.88 84 MET A O 1
ATOM 638 N N . LEU A 1 85 ? -4.070 2.861 -11.619 1.00 93.56 85 LEU A N 1
ATOM 639 C CA . LEU A 1 85 ? -2.619 2.809 -11.454 1.00 93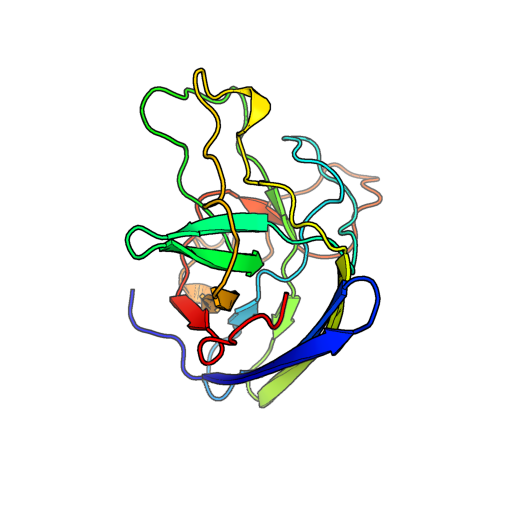.56 85 LEU A CA 1
ATOM 640 C C . LEU A 1 85 ? -2.216 3.109 -10.006 1.00 93.56 85 LEU A C 1
ATOM 642 O O . LEU A 1 85 ? -2.892 3.862 -9.307 1.00 93.56 85 LEU A O 1
ATOM 646 N N . ILE A 1 86 ? -1.084 2.550 -9.587 1.00 95.38 86 ILE A N 1
ATOM 647 C CA . ILE A 1 86 ? -0.432 2.816 -8.300 1.00 95.38 86 ILE A CA 1
ATOM 648 C C . ILE A 1 86 ? 1.062 3.027 -8.515 1.00 95.38 86 ILE A C 1
ATOM 650 O O . ILE A 1 86 ? 1.688 2.319 -9.304 1.00 95.38 86 ILE A O 1
ATOM 654 N N . GLY A 1 87 ? 1.637 4.003 -7.823 1.00 95.88 87 GLY A N 1
ATOM 655 C CA . GLY A 1 87 ? 3.075 4.225 -7.816 1.00 95.88 87 GLY A CA 1
ATOM 656 C C . GLY A 1 87 ? 3.810 3.139 -7.041 1.00 95.88 87 GLY A C 1
ATOM 657 O O . GLY A 1 87 ? 3.289 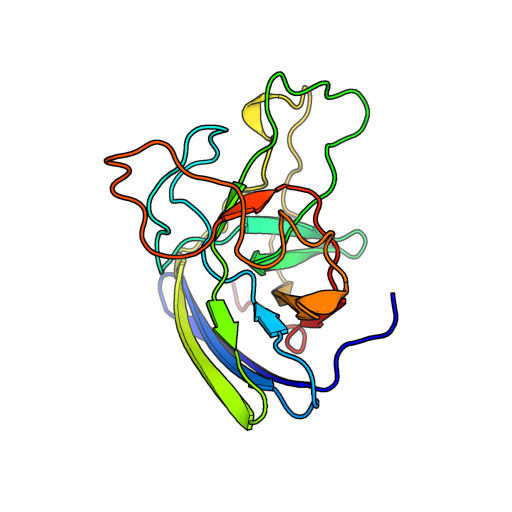2.569 -6.076 1.00 95.88 87 GLY A O 1
ATOM 658 N N . GLY A 1 88 ? 5.036 2.853 -7.460 1.00 97.00 88 GLY A N 1
ATOM 659 C CA . GLY A 1 88 ? 5.915 1.980 -6.702 1.00 97.00 88 GLY A CA 1
ATOM 660 C C . GLY A 1 88 ? 7.348 2.474 -6.653 1.00 97.00 88 GLY A C 1
ATOM 661 O O . GLY A 1 88 ? 7.841 3.096 -7.588 1.00 97.00 88 GLY A O 1
ATOM 662 N N . THR A 1 89 ? 8.039 2.127 -5.577 1.00 97.88 89 THR A N 1
ATOM 663 C CA . THR A 1 89 ? 9.485 2.304 -5.456 1.00 97.88 89 THR A CA 1
ATOM 664 C C . THR A 1 89 ? 10.187 1.011 -5.857 1.00 97.88 89 THR A C 1
ATOM 666 O O . THR A 1 89 ? 9.854 -0.066 -5.354 1.00 97.88 89 THR A O 1
ATOM 669 N N . ILE A 1 90 ? 11.170 1.108 -6.756 1.00 98.06 90 ILE A N 1
ATOM 670 C CA . ILE A 1 90 ? 12.053 -0.011 -7.101 1.00 98.06 90 ILE A CA 1
ATOM 671 C C . ILE A 1 90 ? 13.232 -0.012 -6.126 1.00 98.06 90 ILE A C 1
ATOM 673 O O . ILE A 1 90 ? 13.962 0.967 -6.049 1.00 98.06 90 ILE A O 1
ATOM 677 N N . LEU A 1 91 ? 13.419 -1.121 -5.414 1.00 98.50 91 LEU A N 1
ATOM 678 C CA . LEU A 1 91 ? 14.515 -1.358 -4.480 1.00 98.50 91 LEU A CA 1
ATOM 679 C C . LEU A 1 91 ? 15.488 -2.360 -5.088 1.00 98.50 91 LEU A C 1
ATOM 681 O O . LEU A 1 91 ? 15.149 -3.538 -5.266 1.00 98.50 91 LEU A O 1
ATOM 685 N N . ALA A 1 92 ? 16.709 -1.926 -5.376 1.00 98.56 92 ALA A N 1
ATOM 686 C CA . ALA A 1 92 ? 17.792 -2.818 -5.753 1.00 98.56 92 ALA A CA 1
ATOM 687 C C . ALA A 1 92 ? 18.117 -3.805 -4.608 1.00 98.56 92 ALA A C 1
ATOM 689 O O . ALA A 1 92 ? 17.674 -3.636 -3.466 1.00 98.56 92 ALA A O 1
ATOM 690 N N . PRO A 1 93 ? 18.862 -4.892 -4.876 1.00 98.62 93 PRO A N 1
ATOM 691 C CA . PRO A 1 93 ? 19.330 -5.781 -3.817 1.00 98.62 93 PRO A CA 1
ATOM 692 C C . PRO A 1 93 ? 20.051 -5.012 -2.703 1.00 98.62 93 PRO A C 1
ATOM 694 O O . PRO A 1 93 ? 20.966 -4.242 -2.983 1.00 98.62 93 PRO A O 1
ATOM 697 N N . ARG A 1 94 ? 19.693 -5.298 -1.444 1.00 98.31 94 ARG A N 1
ATOM 698 C CA . ARG A 1 94 ? 20.192 -4.660 -0.209 1.00 98.31 94 ARG A CA 1
ATOM 699 C C . ARG A 1 94 ? 19.706 -3.236 0.059 1.00 98.31 94 ARG A C 1
ATOM 701 O O . ARG A 1 94 ? 20.040 -2.714 1.117 1.00 98.31 94 ARG A O 1
ATOM 708 N N . GLU A 1 95 ? 18.923 -2.638 -0.832 1.00 98.75 95 GLU A N 1
ATOM 709 C CA . GLU A 1 95 ? 18.274 -1.360 -0.545 1.00 98.75 95 GLU A CA 1
ATOM 710 C C . GLU A 1 95 ? 17.070 -1.542 0.378 1.00 98.75 95 GLU A C 1
ATOM 712 O O . GLU A 1 95 ? 16.457 -2.618 0.458 1.00 98.75 95 GLU A O 1
ATOM 717 N N . ASP A 1 96 ? 16.731 -0.460 1.070 1.00 98.56 96 ASP A N 1
ATOM 718 C CA . ASP A 1 96 ? 15.569 -0.381 1.930 1.00 98.56 96 ASP A CA 1
ATOM 719 C C . ASP A 1 96 ? 14.693 0.832 1.629 1.00 98.56 96 ASP A C 1
ATOM 721 O O . ASP A 1 96 ? 15.147 1.859 1.134 1.00 98.56 96 ASP A O 1
ATOM 725 N N . LEU A 1 97 ? 13.412 0.671 1.943 1.00 98.56 97 LEU A N 1
ATOM 726 C CA . LEU A 1 97 ? 12.407 1.718 1.975 1.00 98.56 97 LEU A CA 1
ATOM 727 C C . LEU A 1 97 ? 11.926 1.846 3.413 1.00 98.56 97 LEU A C 1
ATOM 729 O O . LEU A 1 97 ? 11.475 0.856 3.993 1.00 98.56 97 LEU A O 1
ATOM 733 N N . ALA A 1 98 ? 11.997 3.049 3.967 1.00 98.62 98 ALA A N 1
ATOM 734 C CA . ALA A 1 98 ? 11.425 3.374 5.263 1.00 98.62 98 ALA A CA 1
ATOM 735 C C . ALA A 1 98 ? 10.516 4.589 5.112 1.00 98.62 98 ALA A C 1
ATOM 737 O O . ALA A 1 98 ? 10.926 5.603 4.552 1.00 98.62 98 ALA A O 1
ATOM 738 N N . GLU A 1 99 ? 9.291 4.473 5.608 1.00 98.56 99 GLU A N 1
ATOM 739 C CA . GLU A 1 99 ? 8.298 5.536 5.524 1.00 98.56 99 GLU A CA 1
ATOM 740 C C . GLU A 1 99 ? 7.466 5.618 6.794 1.00 98.56 99 GLU A C 1
ATOM 742 O O . GLU A 1 99 ? 7.343 4.665 7.574 1.00 98.56 99 GLU A O 1
ATOM 747 N N . GLU A 1 100 ? 6.865 6.786 6.952 1.00 98.56 100 GLU A N 1
ATOM 748 C CA . GLU A 1 100 ? 5.946 7.121 8.013 1.00 98.56 100 GLU A CA 1
ATOM 749 C C . GLU A 1 100 ? 4.810 7.962 7.440 1.00 98.56 100 GLU A C 1
ATOM 751 O O . GLU A 1 100 ? 5.057 8.807 6.583 1.00 98.56 100 GLU A O 1
ATOM 756 N N . PHE A 1 101 ? 3.590 7.715 7.910 1.00 98.31 101 PHE A N 1
ATOM 757 C CA . PHE A 1 101 ? 2.404 8.485 7.545 1.00 98.31 101 PHE A CA 1
ATOM 758 C C . PHE A 1 101 ? 1.312 8.338 8.615 1.00 98.31 101 PHE A C 1
ATOM 760 O O . PHE A 1 101 ? 1.375 7.447 9.470 1.00 98.31 101 PHE A O 1
ATOM 767 N N . THR A 1 102 ? 0.292 9.184 8.546 1.00 98.12 102 THR A N 1
ATOM 768 C CA . THR A 1 102 ? -0.857 9.216 9.447 1.00 98.12 102 THR A CA 1
ATOM 769 C C . THR A 1 102 ? -2.162 8.998 8.687 1.00 98.12 102 THR A C 1
ATOM 771 O O . THR A 1 102 ? -2.441 9.608 7.660 1.00 98.12 102 THR A O 1
ATOM 774 N N . VAL A 1 103 ? -3.025 8.146 9.237 1.00 97.81 103 VAL A N 1
ATOM 775 C CA . VAL A 1 103 ? -4.393 7.948 8.745 1.00 97.81 103 VAL A CA 1
ATOM 776 C C . VAL A 1 103 ? -5.367 8.559 9.735 1.00 97.81 103 VAL A C 1
ATOM 778 O O . VAL A 1 103 ? -5.415 8.150 10.892 1.00 97.81 103 VAL A O 1
ATOM 781 N N . GLN A 1 104 ? -6.151 9.523 9.270 1.00 96.88 104 GLN A N 1
ATOM 782 C CA . GLN A 1 104 ? -7.121 10.248 10.087 1.00 96.88 104 GLN A CA 1
ATOM 783 C C . GLN A 1 104 ? -8.277 9.345 10.551 1.00 96.88 104 GLN A C 1
ATOM 785 O O . GLN A 1 104 ? -8.756 8.487 9.799 1.00 96.88 104 GLN A O 1
ATOM 790 N N . LEU A 1 105 ? -8.734 9.557 11.787 1.00 94.94 105 LEU A N 1
ATOM 791 C CA . LEU A 1 105 ? -9.931 8.935 12.354 1.00 94.94 105 LEU A CA 1
ATOM 792 C C . LEU A 1 105 ? -11.138 9.899 12.281 1.00 94.94 105 LEU A C 1
ATOM 794 O O . LEU A 1 105 ? -10.961 11.112 12.377 1.00 94.94 105 LEU A O 1
ATOM 798 N N . PRO A 1 106 ? -12.383 9.395 12.141 1.00 94.75 106 PRO A N 1
ATOM 799 C CA . PRO A 1 106 ? -12.750 7.993 11.938 1.00 94.75 106 PRO A CA 1
ATOM 800 C C . PRO A 1 106 ? -12.339 7.484 10.549 1.00 94.75 106 PRO A C 1
ATOM 802 O O . PRO A 1 106 ? -12.355 8.224 9.568 1.00 94.75 106 PRO A O 1
ATOM 805 N N . LEU A 1 107 ? -12.010 6.192 10.454 1.00 96.25 107 LEU A N 1
ATOM 806 C CA . LEU A 1 107 ? -11.602 5.588 9.184 1.00 96.25 107 LEU A CA 1
ATOM 807 C C . LEU A 1 107 ? -12.727 5.645 8.143 1.00 96.25 107 LEU A C 1
ATOM 809 O O . LEU A 1 107 ? -13.868 5.261 8.409 1.00 96.25 107 LEU A O 1
ATOM 813 N N . VAL A 1 108 ? -12.372 6.041 6.920 1.00 94.62 108 VAL A N 1
ATOM 814 C CA . VAL A 1 108 ? -13.287 6.092 5.774 1.00 94.62 108 VAL A CA 1
ATOM 815 C C . VAL A 1 108 ? -12.916 5.003 4.774 1.00 94.62 108 VAL A C 1
ATOM 817 O O . VAL A 1 108 ? -11.765 4.907 4.356 1.00 94.62 108 VAL A O 1
ATOM 820 N N . ALA A 1 109 ? -13.896 4.184 4.376 1.00 95.31 109 ALA A N 1
ATOM 821 C CA . ALA A 1 109 ? -13.693 3.126 3.389 1.00 95.31 109 ALA A CA 1
ATOM 822 C C . ALA A 1 109 ? -13.170 3.697 2.066 1.00 95.31 109 ALA A C 1
ATOM 824 O O . ALA A 1 109 ? -13.769 4.613 1.494 1.00 95.31 109 ALA A O 1
ATOM 825 N N . ARG A 1 110 ? -12.095 3.098 1.555 1.00 94.50 110 ARG A N 1
ATOM 826 C CA . ARG A 1 110 ? -11.467 3.508 0.305 1.00 94.50 110 ARG A CA 1
ATOM 827 C C . ARG A 1 110 ? -10.822 2.326 -0.403 1.00 94.50 110 ARG A C 1
ATOM 829 O O . ARG A 1 110 ? -9.959 1.659 0.160 1.00 94.50 110 ARG A O 1
ATOM 836 N N . ARG A 1 111 ? -11.174 2.082 -1.663 1.00 92.12 111 ARG A N 1
ATOM 837 C CA . ARG A 1 111 ? -10.479 1.099 -2.512 1.00 92.12 111 ARG A CA 1
ATOM 838 C C . ARG A 1 111 ? -10.525 1.521 -3.985 1.00 92.12 111 ARG A C 1
ATOM 840 O O . ARG A 1 111 ? -11.488 2.179 -4.385 1.00 92.12 111 ARG A O 1
ATOM 847 N N . PRO A 1 112 ? -9.565 1.072 -4.812 1.00 91.50 112 PRO A N 1
ATOM 848 C CA . PRO A 1 112 ? -9.635 1.303 -6.251 1.00 91.50 112 PRO A CA 1
ATOM 849 C C . PRO A 1 112 ? -10.945 0.747 -6.828 1.00 91.50 112 PRO A C 1
ATOM 851 O O . PRO A 1 112 ? -11.484 -0.249 -6.339 1.00 91.50 112 PRO A O 1
ATOM 854 N N . TYR A 1 113 ? -11.450 1.387 -7.883 1.00 89.19 113 TYR A N 1
ATOM 855 C CA . TYR A 1 113 ? -12.722 1.049 -8.543 1.00 89.19 113 TYR A CA 1
ATOM 856 C C . TYR A 1 113 ? -13.993 1.296 -7.713 1.00 89.19 113 TYR A C 1
ATOM 858 O O . TYR A 1 113 ? -15.082 0.937 -8.156 1.00 89.19 113 TYR A O 1
ATOM 866 N N . GLN A 1 114 ? -13.912 1.946 -6.546 1.00 86.44 114 GLN A N 1
ATOM 867 C CA . GLN A 1 114 ? -15.088 2.186 -5.699 1.00 86.44 114 GLN A CA 1
ATOM 868 C C . GLN A 1 114 ? -16.219 2.956 -6.378 1.00 86.44 114 GLN A C 1
ATOM 870 O O . GLN A 1 114 ? -17.378 2.612 -6.165 1.00 86.44 114 GLN A O 1
ATOM 875 N N . GLY A 1 115 ? -15.900 3.916 -7.248 1.00 84.19 115 GLY A N 1
ATOM 876 C CA . GLY A 1 115 ? -16.904 4.653 -8.022 1.00 84.19 115 GLY A CA 1
ATOM 877 C C . GLY A 1 115 ? -17.654 3.818 -9.069 1.00 84.19 115 GLY A C 1
ATOM 878 O O . GLY A 1 115 ? -18.708 4.242 -9.525 1.00 84.19 115 GLY A O 1
ATOM 879 N N . ALA A 1 116 ? -17.137 2.643 -9.439 1.00 84.31 116 ALA A N 1
ATOM 880 C CA . ALA A 1 116 ? -17.760 1.744 -10.411 1.00 84.31 116 ALA A CA 1
ATOM 881 C C . ALA A 1 116 ? -18.557 0.606 -9.747 1.00 84.31 116 ALA A C 1
ATOM 883 O O . ALA A 1 116 ? -19.233 -0.159 -10.430 1.00 84.31 116 ALA A O 1
ATOM 884 N N . MET A 1 117 ? -18.484 0.469 -8.419 1.00 84.62 117 MET A N 1
ATOM 885 C CA . MET A 1 117 ? -19.209 -0.566 -7.687 1.00 84.62 117 MET A CA 1
ATOM 886 C C . MET A 1 117 ? -20.642 -0.113 -7.384 1.00 84.62 117 MET A C 1
ATOM 888 O O . MET A 1 117 ? -20.854 0.952 -6.812 1.00 84.62 117 MET A O 1
ATOM 892 N N . SER A 1 118 ? -21.629 -0.967 -7.665 1.00 82.44 118 SER A N 1
ATOM 893 C CA . SER A 1 118 ? -23.034 -0.722 -7.291 1.00 82.44 118 SER A CA 1
ATOM 894 C C . SER A 1 118 ? -23.251 -0.695 -5.772 1.00 82.44 118 SER A C 1
ATOM 896 O O . SER A 1 118 ? -24.144 -0.012 -5.270 1.00 82.44 118 SER A O 1
ATOM 898 N N . LYS A 1 119 ? -22.425 -1.438 -5.027 1.00 82.81 119 LYS A N 1
ATOM 899 C CA . LYS A 1 119 ? -22.414 -1.494 -3.563 1.00 82.81 119 LYS A CA 1
ATOM 900 C C . LYS A 1 119 ? -20.972 -1.394 -3.064 1.00 82.81 119 LYS A C 1
ATOM 902 O O . LYS A 1 119 ? -20.279 -2.411 -3.025 1.00 82.81 119 LYS A O 1
ATOM 907 N N . PRO A 1 120 ? -20.493 -0.194 -2.698 1.00 80.88 120 PRO A N 1
ATOM 908 C CA . PRO A 1 120 ? -19.147 -0.049 -2.169 1.00 80.88 120 PRO A CA 1
ATOM 909 C C . PRO A 1 120 ? -19.017 -0.782 -0.819 1.00 80.88 120 PRO A C 1
ATOM 911 O O . PRO A 1 120 ? -19.980 -0.823 -0.043 1.00 80.88 120 PRO A O 1
ATOM 914 N N . PRO A 1 121 ? -17.844 -1.371 -0.524 1.00 81.50 121 PRO A N 1
ATOM 915 C CA . PRO A 1 121 ? -17.604 -2.059 0.736 1.00 81.50 121 PRO A CA 1
ATOM 916 C C . PRO A 1 121 ? -17.718 -1.084 1.909 1.00 81.50 121 PRO A C 1
ATOM 918 O O . PRO A 1 121 ? -17.312 0.074 1.819 1.00 81.50 121 PRO A O 1
ATOM 921 N N . ARG A 1 122 ? -18.266 -1.574 3.022 1.00 91.19 122 ARG A N 1
ATOM 922 C CA . ARG A 1 122 ? -18.388 -0.828 4.277 1.00 91.19 122 ARG A CA 1
ATOM 923 C C . ARG A 1 122 ? -17.365 -1.338 5.281 1.00 91.19 122 ARG A C 1
ATOM 925 O O . ARG A 1 122 ? -17.009 -2.515 5.254 1.00 91.19 122 ARG A O 1
ATOM 932 N N . LEU A 1 123 ? -16.917 -0.451 6.164 1.00 96.06 123 LEU A N 1
ATOM 933 C CA . LEU A 1 123 ? -16.130 -0.848 7.326 1.00 96.06 123 LEU A CA 1
ATOM 934 C C . LEU A 1 123 ? -17.061 -1.383 8.425 1.00 96.06 123 LEU A C 1
ATOM 936 O O . LEU A 1 123 ? -18.225 -0.970 8.486 1.00 96.06 123 LEU A O 1
ATOM 940 N N . PRO A 1 124 ? -16.578 -2.298 9.279 1.00 94.69 124 PRO A N 1
ATOM 941 C CA . PRO A 1 124 ? -17.278 -2.650 10.508 1.00 94.69 124 PRO A CA 1
ATOM 942 C C . PRO A 1 124 ? -17.468 -1.411 11.390 1.00 94.69 124 PRO A C 1
ATOM 944 O O . PRO A 1 124 ? -16.642 -0.498 11.386 1.00 94.69 124 PRO A O 1
ATOM 947 N N . ALA A 1 125 ? -18.562 -1.393 12.146 1.00 91.56 125 ALA A N 1
ATOM 948 C CA . ALA A 1 125 ? -18.873 -0.339 13.101 1.00 91.56 125 ALA A CA 1
ATOM 949 C C . ALA A 1 125 ? -19.223 -0.981 14.460 1.00 91.56 125 ALA A C 1
ATOM 951 O O . ALA A 1 125 ? -20.211 -1.717 14.521 1.00 91.56 125 ALA A O 1
ATOM 952 N N . PRO A 1 126 ? -18.442 -0.732 15.530 1.00 92.81 126 PRO A N 1
ATOM 953 C CA . PRO A 1 126 ? -17.212 0.070 15.552 1.00 92.81 126 PRO A CA 1
ATOM 954 C C . PRO A 1 126 ? -16.038 -0.625 14.836 1.00 92.81 126 PRO A C 1
ATOM 956 O O . PRO A 1 126 ? -16.010 -1.851 14.713 1.00 92.81 126 PRO A O 1
ATOM 959 N N . VAL A 1 127 ? -15.045 0.154 14.394 1.00 96.19 127 VAL A N 1
ATOM 960 C CA . VAL A 1 127 ? -13.739 -0.407 14.021 1.00 96.19 127 VAL A CA 1
ATOM 961 C C . VAL A 1 127 ? -12.963 -0.652 15.307 1.00 96.19 127 VAL A C 1
ATOM 963 O O . VAL A 1 127 ? -12.640 0.292 16.015 1.00 96.19 127 VAL A O 1
ATOM 966 N N . SER A 1 128 ? -12.666 -1.913 15.607 1.00 96.19 128 SER A N 1
ATOM 967 C CA . SER A 1 128 ? -11.909 -2.296 16.807 1.00 96.19 128 SER A CA 1
ATOM 968 C C . SER A 1 128 ? -10.493 -2.775 16.505 1.00 96.19 128 SER A C 1
ATOM 970 O O . SER A 1 128 ? -9.641 -2.753 17.385 1.00 96.19 128 SER A O 1
ATOM 972 N N . ARG A 1 129 ? -10.217 -3.212 15.270 1.00 97.75 129 ARG A N 1
ATOM 973 C CA . ARG A 1 129 ? -8.939 -3.828 14.906 1.00 97.75 129 ARG A CA 1
ATOM 974 C C . ARG A 1 129 ? -8.470 -3.379 13.533 1.00 97.75 129 ARG A C 1
ATOM 976 O O . ARG A 1 129 ? -9.231 -3.451 12.566 1.00 97.75 129 ARG A O 1
ATOM 983 N N . VAL A 1 130 ? -7.202 -2.991 13.446 1.00 98.44 130 VAL A N 1
ATOM 984 C CA . VAL A 1 130 ? -6.556 -2.540 12.210 1.00 98.44 130 VAL A CA 1
ATOM 985 C C . VAL A 1 130 ? -5.272 -3.311 11.916 1.00 98.44 130 VAL A C 1
ATOM 987 O O . VAL A 1 130 ? -4.647 -3.884 12.805 1.00 98.44 130 VAL A O 1
ATOM 990 N N . VAL A 1 131 ? -4.869 -3.331 10.651 1.00 98.69 131 VAL A N 1
ATOM 991 C CA . VAL A 1 131 ? -3.577 -3.850 10.190 1.00 98.69 131 VAL A CA 1
ATOM 992 C C . VAL A 1 131 ? -3.078 -2.990 9.037 1.00 98.69 131 VAL A C 1
ATOM 994 O O . VAL A 1 131 ? -3.879 -2.553 8.212 1.00 98.69 131 VAL A O 1
ATOM 997 N N . PHE A 1 132 ? -1.770 -2.764 8.956 1.00 98.75 132 PHE A N 1
ATOM 998 C CA . PHE A 1 132 ? -1.151 -2.121 7.804 1.00 98.75 132 PHE A CA 1
ATOM 999 C C . PHE A 1 132 ? -0.555 -3.179 6.886 1.00 98.75 132 PHE A C 1
ATOM 1001 O O . PHE A 1 132 ? 0.135 -4.078 7.365 1.00 98.75 132 PHE A O 1
ATOM 1008 N N . CYS A 1 133 ? -0.794 -3.067 5.580 1.00 98.75 133 CYS A N 1
ATOM 1009 C CA . CYS A 1 133 ? -0.240 -3.982 4.595 1.00 98.75 133 CYS A CA 1
ATOM 1010 C C . CYS A 1 133 ? 0.368 -3.267 3.389 1.00 98.75 133 CYS A C 1
ATOM 1012 O O . CYS A 1 133 ? -0.265 -2.416 2.761 1.00 98.75 133 CYS A O 1
ATOM 1014 N N . LEU A 1 134 ? 1.569 -3.710 3.026 1.00 98.75 134 LEU A N 1
ATOM 1015 C CA . LEU A 1 134 ? 2.317 -3.288 1.853 1.00 98.75 134 LEU A CA 1
ATOM 1016 C C . LEU A 1 134 ? 2.386 -4.441 0.846 1.00 98.75 134 LEU A C 1
ATOM 1018 O O . LEU A 1 134 ? 2.805 -5.554 1.171 1.00 98.75 134 LEU A O 1
ATOM 1022 N N . GLY A 1 135 ? 1.984 -4.179 -0.391 1.00 98.62 135 GLY A N 1
ATOM 1023 C CA . GLY A 1 135 ? 2.195 -5.095 -1.503 1.00 98.62 135 GLY A CA 1
ATOM 1024 C C . GLY A 1 135 ? 3.581 -4.883 -2.099 1.00 98.62 135 GLY A C 1
ATOM 1025 O O . GLY A 1 135 ? 3.991 -3.746 -2.322 1.00 98.62 135 GLY A O 1
ATOM 1026 N N . ALA A 1 136 ? 4.288 -5.967 -2.400 1.00 98.38 136 ALA A N 1
ATOM 1027 C CA . ALA A 1 136 ? 5.541 -5.899 -3.137 1.00 98.38 136 ALA A CA 1
ATOM 1028 C C . ALA A 1 136 ? 5.733 -7.105 -4.059 1.00 98.38 136 ALA A C 1
ATOM 1030 O O . ALA A 1 136 ? 5.227 -8.195 -3.797 1.00 98.38 136 ALA A O 1
ATOM 1031 N N . ALA A 1 137 ? 6.500 -6.939 -5.129 1.00 97.94 137 ALA A N 1
ATOM 1032 C CA . ALA A 1 137 ? 6.799 -8.006 -6.078 1.00 97.94 137 ALA A CA 1
ATOM 1033 C C . ALA A 1 137 ? 8.248 -7.960 -6.538 1.00 97.94 137 ALA A C 1
ATOM 1035 O O . ALA A 1 137 ? 8.883 -6.913 -6.524 1.00 97.94 137 ALA A O 1
ATOM 1036 N N . ARG A 1 138 ? 8.770 -9.099 -6.999 1.00 97.56 138 ARG A N 1
ATOM 1037 C CA . ARG A 1 138 ? 10.022 -9.084 -7.758 1.00 97.56 138 ARG A CA 1
ATOM 1038 C C . ARG A 1 138 ? 9.785 -8.384 -9.088 1.00 97.56 138 ARG A C 1
ATOM 1040 O O . ARG A 1 138 ? 8.816 -8.698 -9.776 1.00 97.56 138 ARG A O 1
ATOM 1047 N N . GLN A 1 139 ? 10.697 -7.502 -9.473 1.00 96.75 139 GLN A N 1
ATOM 1048 C CA . GLN A 1 139 ? 10.610 -6.793 -10.745 1.00 96.75 139 GLN A CA 1
ATOM 1049 C C . GLN A 1 139 ? 10.600 -7.762 -11.937 1.00 96.75 139 GLN A C 1
ATOM 1051 O O . GLN A 1 139 ? 9.848 -7.581 -12.886 1.00 96.75 139 GLN A O 1
ATOM 1056 N N . ASP A 1 140 ? 11.365 -8.850 -11.867 1.00 95.81 140 ASP A N 1
ATOM 1057 C CA . ASP A 1 140 ? 11.425 -9.868 -12.922 1.00 95.81 140 ASP A CA 1
ATOM 1058 C C . ASP A 1 140 ? 10.183 -10.774 -13.022 1.00 95.81 140 ASP A C 1
ATOM 1060 O O . ASP A 1 140 ? 10.079 -11.545 -13.977 1.00 95.81 140 ASP A O 1
ATOM 1064 N N . ALA A 1 141 ? 9.223 -10.654 -12.097 1.00 95.19 141 ALA A N 1
ATOM 1065 C CA . ALA A 1 141 ? 7.907 -11.279 -12.221 1.00 95.19 141 ALA A CA 1
ATOM 1066 C C . ALA A 1 141 ? 6.993 -10.535 -13.212 1.00 95.19 141 ALA A C 1
ATOM 1068 O O . ALA A 1 141 ? 5.930 -11.048 -13.563 1.00 95.19 141 ALA A O 1
ATOM 1069 N N . PHE A 1 142 ? 7.394 -9.339 -13.657 1.00 95.00 142 PHE A N 1
ATOM 1070 C CA . PHE A 1 142 ? 6.698 -8.578 -14.686 1.00 95.00 142 PHE A CA 1
ATOM 1071 C C . PHE A 1 142 ? 7.200 -8.931 -16.091 1.00 95.00 142 PHE A C 1
ATOM 1073 O O . PHE A 1 142 ? 8.403 -9.185 -16.274 1.00 95.00 142 PHE A O 1
ATOM 1080 N N . PRO A 1 143 ? 6.311 -8.870 -17.105 1.00 94.12 143 PRO A N 1
ATOM 1081 C CA . PRO A 1 143 ? 6.722 -8.795 -18.502 1.00 94.12 143 PRO A CA 1
ATOM 1082 C C . PRO A 1 143 ? 7.743 -7.672 -18.701 1.00 94.12 143 PRO A C 1
ATOM 1084 O O . PRO A 1 143 ? 7.644 -6.632 -18.053 1.00 94.12 143 PRO A O 1
ATOM 1087 N N . GLU A 1 144 ? 8.705 -7.868 -19.604 1.00 93.38 144 GLU A N 1
ATOM 1088 C CA . GLU A 1 144 ? 9.845 -6.958 -19.796 1.00 93.38 144 GLU A CA 1
ATOM 1089 C C . GLU A 1 144 ? 9.428 -5.486 -19.945 1.00 93.38 144 GLU A C 1
ATOM 1091 O O . GLU A 1 144 ? 9.934 -4.636 -19.216 1.00 93.38 144 GLU A O 1
ATOM 1096 N N . GLY A 1 145 ? 8.425 -5.206 -20.783 1.00 92.50 145 GLY A N 1
ATOM 1097 C CA . GLY A 1 145 ? 7.907 -3.852 -21.019 1.00 92.50 145 GLY A CA 1
ATOM 1098 C C . GLY A 1 145 ? 7.179 -3.195 -19.839 1.00 92.50 145 GLY A C 1
ATOM 1099 O O . GLY A 1 145 ? 6.801 -2.036 -19.951 1.00 92.50 145 GLY A O 1
ATOM 1100 N N . LEU A 1 146 ? 6.972 -3.906 -18.725 1.00 93.94 146 LEU A N 1
ATOM 1101 C CA . LEU A 1 146 ? 6.331 -3.392 -17.505 1.00 93.94 146 LEU A CA 1
ATOM 1102 C C . LEU A 1 146 ? 7.255 -3.409 -16.282 1.00 93.94 146 LEU A C 1
ATOM 1104 O O . LEU A 1 146 ? 6.847 -2.993 -15.198 1.00 93.94 146 LEU A O 1
ATOM 1108 N N . ARG A 1 147 ? 8.503 -3.875 -16.421 1.00 95.12 147 ARG A N 1
ATOM 1109 C CA . ARG A 1 147 ? 9.458 -3.949 -15.301 1.00 95.12 147 ARG A CA 1
ATOM 1110 C C . ARG A 1 147 ? 9.783 -2.577 -14.712 1.00 95.12 147 ARG A C 1
ATOM 1112 O O . ARG A 1 147 ? 10.041 -2.481 -13.516 1.00 95.12 147 ARG A O 1
ATOM 1119 N N . SER A 1 148 ? 9.724 -1.529 -15.527 1.00 94.00 148 SER A N 1
ATOM 1120 C CA . SER A 1 148 ? 9.952 -0.136 -15.119 1.00 94.00 148 SER A CA 1
ATOM 1121 C C . SER A 1 148 ? 8.651 0.664 -14.988 1.00 94.00 148 SER A C 1
ATOM 1123 O O . SER A 1 148 ? 8.684 1.888 -15.035 1.00 94.00 148 SER A O 1
ATOM 1125 N N . GLY A 1 149 ? 7.510 -0.014 -14.839 1.00 93.81 149 GLY A N 1
ATOM 1126 C CA . GLY A 1 149 ? 6.187 0.608 -14.833 1.00 93.81 149 GLY A CA 1
ATOM 1127 C C . GLY A 1 149 ? 5.596 0.808 -16.230 1.00 93.81 149 GLY A C 1
ATOM 1128 O O . GLY A 1 149 ? 6.207 0.464 -17.244 1.00 93.81 149 GLY A O 1
ATOM 1129 N N . VAL A 1 150 ? 4.369 1.324 -16.278 1.00 91.94 150 VAL A N 1
ATOM 1130 C CA . VAL A 1 150 ? 3.674 1.650 -17.529 1.00 91.94 150 VAL A CA 1
ATOM 1131 C C . VAL A 1 150 ? 4.317 2.871 -18.201 1.00 91.94 150 VAL A C 1
ATOM 1133 O O . VAL A 1 150 ? 4.677 3.823 -17.503 1.00 91.94 150 VAL A O 1
ATOM 1136 N N . PRO A 1 151 ? 4.442 2.892 -19.541 1.00 88.88 151 PRO A N 1
ATOM 1137 C CA . PRO A 1 151 ? 4.911 4.073 -20.255 1.00 88.88 151 PRO A CA 1
ATOM 1138 C C . PRO A 1 151 ? 3.998 5.273 -19.990 1.00 88.88 151 PRO A C 1
ATOM 1140 O O . PRO A 1 151 ? 2.785 5.197 -20.195 1.00 88.88 151 PRO A O 1
ATOM 1143 N N . LEU A 1 152 ? 4.583 6.385 -19.550 1.00 84.56 152 LEU A N 1
ATOM 1144 C CA . LEU A 1 152 ? 3.860 7.635 -19.345 1.00 84.56 152 LEU A CA 1
ATOM 1145 C C . LEU A 1 152 ? 3.940 8.511 -20.604 1.00 84.56 152 LEU A C 1
ATOM 1147 O O . LEU A 1 152 ? 4.979 8.521 -21.272 1.00 84.56 152 LEU A O 1
ATOM 1151 N N . PRO A 1 153 ? 2.882 9.277 -20.930 1.00 81.00 153 PRO A N 1
ATOM 1152 C CA . PRO A 1 153 ? 2.955 10.294 -21.970 1.00 81.00 153 PRO A CA 1
ATOM 1153 C C . PRO A 1 153 ? 4.085 11.292 -21.695 1.00 81.00 153 PRO A C 1
ATOM 1155 O O . PRO A 1 153 ? 4.347 11.654 -20.544 1.00 81.00 153 PRO A O 1
ATOM 1158 N N . SER A 1 154 ? 4.732 11.773 -22.757 1.00 77.31 154 SER A N 1
ATOM 1159 C CA . SER A 1 154 ? 5.740 12.829 -22.650 1.00 77.31 154 SER A CA 1
ATOM 1160 C C . SER A 1 154 ? 5.160 14.060 -21.944 1.00 77.31 154 SER A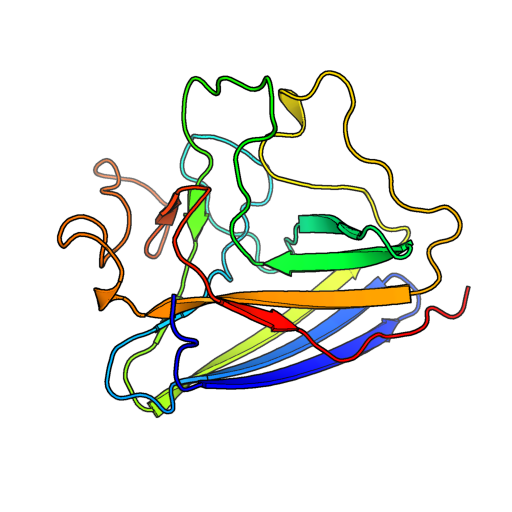 C 1
ATOM 1162 O O . SER A 1 154 ? 4.071 14.516 -22.287 1.00 77.31 154 SER A O 1
ATOM 1164 N N . GLY A 1 155 ? 5.888 14.594 -20.959 1.00 75.12 155 GLY A N 1
ATOM 1165 C CA . GLY A 1 155 ? 5.443 15.737 -20.153 1.00 75.12 155 GLY A CA 1
ATOM 1166 C C . GLY A 1 155 ? 4.563 15.384 -18.947 1.00 75.12 155 GLY A C 1
ATOM 1167 O O . GLY A 1 155 ? 4.051 16.294 -18.300 1.00 75.12 155 GLY A O 1
ATOM 1168 N N . SER A 1 156 ? 4.385 14.097 -18.618 1.00 78.75 156 SER A N 1
ATOM 1169 C CA . SER A 1 156 ? 3.756 13.693 -17.354 1.00 78.75 156 SER A CA 1
ATOM 1170 C C . SER A 1 156 ? 4.528 14.255 -16.155 1.00 78.75 156 SER A C 1
ATOM 1172 O O . SER A 1 156 ? 5.740 14.082 -16.062 1.00 78.75 156 SER A O 1
ATOM 1174 N N . ALA A 1 157 ? 3.814 14.887 -15.222 1.00 77.19 157 ALA A N 1
ATOM 1175 C CA . ALA A 1 157 ? 4.372 15.406 -13.971 1.00 77.19 157 ALA A CA 1
ATOM 1176 C C . ALA A 1 157 ? 4.507 14.332 -12.872 1.00 77.19 157 ALA A C 1
ATOM 1178 O O . ALA A 1 157 ? 4.885 14.645 -11.748 1.00 77.19 157 ALA A O 1
ATOM 1179 N N . VAL A 1 158 ? 4.143 13.079 -13.164 1.00 83.31 158 VAL A N 1
ATOM 1180 C CA . VAL A 1 158 ? 4.252 11.978 -12.202 1.00 83.31 158 VAL A CA 1
ATOM 1181 C C . VAL A 1 158 ? 5.692 11.484 -12.145 1.00 83.31 158 VAL A C 1
ATOM 1183 O O . VAL A 1 158 ? 6.231 11.021 -13.150 1.00 83.31 158 VAL A O 1
ATOM 1186 N N . GLU A 1 159 ? 6.289 11.556 -10.960 1.00 82.50 159 GLU A N 1
ATOM 1187 C CA . GLU A 1 159 ? 7.608 10.998 -10.682 1.00 82.50 159 GLU A CA 1
ATOM 1188 C C . GLU A 1 159 ? 7.512 9.506 -10.330 1.00 82.50 159 GLU A C 1
ATOM 1190 O O . GLU A 1 159 ? 6.623 9.073 -9.595 1.00 82.50 159 GLU A O 1
ATOM 1195 N N . GLY A 1 160 ? 8.462 8.719 -10.840 1.00 86.38 160 GLY A N 1
ATOM 1196 C CA . GLY A 1 160 ? 8.573 7.290 -10.550 1.00 86.38 160 GLY A CA 1
ATOM 1197 C C . GLY A 1 160 ? 7.655 6.379 -11.383 1.00 86.38 160 GLY A C 1
ATOM 1198 O O . GLY A 1 160 ? 6.810 6.837 -12.156 1.00 86.38 160 GLY A O 1
ATOM 1199 N N . PRO A 1 161 ? 7.853 5.053 -11.279 1.00 94.19 161 PRO A N 1
ATOM 1200 C CA . PRO A 1 161 ? 7.117 4.084 -12.077 1.00 94.19 161 PRO A CA 1
ATOM 1201 C C . PRO A 1 161 ? 5.702 3.848 -11.530 1.00 94.19 161 PRO A C 1
ATOM 1203 O O . PRO A 1 161 ? 5.494 3.661 -10.329 1.00 94.19 161 PRO A O 1
ATOM 1206 N N . LEU A 1 162 ? 4.726 3.793 -12.439 1.00 94.88 162 LEU A N 1
ATOM 1207 C CA . LEU A 1 162 ? 3.345 3.406 -12.142 1.00 94.88 162 LEU A CA 1
ATOM 1208 C C . LEU A 1 162 ? 3.074 1.960 -12.571 1.00 94.88 162 LEU A C 1
ATOM 1210 O O . LEU A 1 162 ? 3.564 1.508 -13.602 1.00 94.88 162 LEU A O 1
ATOM 1214 N N . PHE A 1 163 ? 2.239 1.246 -11.822 1.00 95.12 163 PHE A N 1
ATOM 1215 C CA . PHE A 1 163 ? 1.878 -0.150 -12.073 1.00 95.12 163 PHE A CA 1
ATOM 1216 C C . PHE A 1 163 ? 0.353 -0.338 -12.060 1.00 95.12 163 PHE A C 1
ATOM 1218 O O . PHE A 1 163 ? -0.338 0.347 -11.305 1.00 95.12 163 PHE A O 1
ATOM 1225 N N . PRO A 1 164 ? -0.200 -1.256 -12.873 1.00 93.25 164 PRO A N 1
ATOM 1226 C CA . PRO A 1 164 ? -1.644 -1.450 -12.969 1.00 93.25 164 PRO A CA 1
ATOM 1227 C C . PRO A 1 164 ? -2.242 -2.207 -11.779 1.00 93.25 164 PRO A C 1
ATOM 1229 O O . PRO A 1 164 ? -1.600 -3.044 -11.145 1.00 93.25 164 PRO A O 1
ATOM 1232 N N . HIS A 1 165 ? -3.525 -1.977 -11.522 1.00 92.38 165 HIS A N 1
ATOM 1233 C CA . HIS A 1 165 ? -4.364 -2.839 -10.696 1.00 92.38 165 HIS A CA 1
ATOM 1234 C C . HIS A 1 165 ? -5.134 -3.860 -11.556 1.00 92.38 165 HIS A C 1
ATOM 1236 O O . HIS A 1 165 ? -5.884 -3.436 -12.437 1.00 92.38 165 HIS A O 1
ATOM 1242 N N . PRO A 1 166 ? -5.099 -5.169 -11.237 1.00 93.50 166 PRO A N 1
ATOM 1243 C CA . PRO A 1 166 ? -4.161 -5.830 -10.331 1.00 93.50 166 PRO A CA 1
ATOM 1244 C C . PRO A 1 166 ? -2.768 -5.978 -10.957 1.00 93.50 166 PRO A C 1
ATOM 1246 O O . PRO A 1 166 ? -2.631 -6.131 -12.167 1.00 93.50 166 PRO A O 1
ATOM 1249 N N . SER A 1 167 ? -1.750 -6.042 -10.102 1.00 94.62 167 SER A N 1
ATOM 1250 C CA . SER A 1 167 ? -0.397 -6.460 -10.474 1.00 94.62 167 SER A CA 1
ATOM 1251 C C . SER A 1 167 ? 0.050 -7.652 -9.623 1.00 94.62 167 SER A C 1
ATOM 1253 O O . SER A 1 167 ? -0.476 -7.846 -8.519 1.00 94.62 167 SER A O 1
ATOM 1255 N N . PRO A 1 168 ? 1.025 -8.451 -10.100 1.00 96.19 168 PRO A N 1
ATOM 1256 C CA . PRO A 1 168 ? 1.659 -9.481 -9.288 1.00 96.19 168 PRO A CA 1
ATOM 1257 C C . PRO A 1 168 ? 2.128 -8.898 -7.946 1.00 96.19 168 PRO A C 1
ATOM 1259 O O . PRO A 1 168 ? 2.707 -7.821 -7.927 1.00 96.19 168 PRO A O 1
ATOM 1262 N N . GLN A 1 169 ? 1.885 -9.585 -6.825 1.00 97.6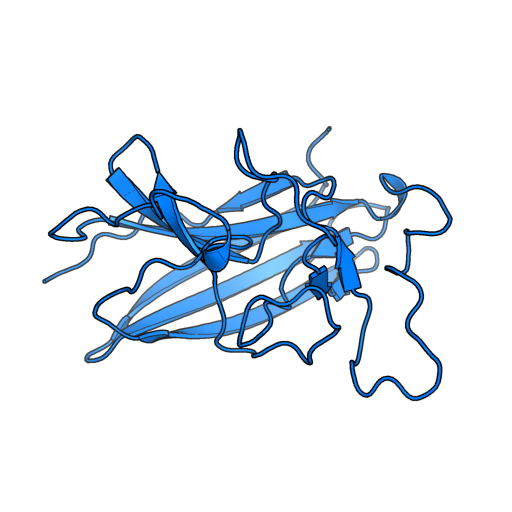9 169 GLN A N 1
ATOM 1263 C CA . GLN A 1 169 ? 2.329 -9.128 -5.504 1.00 97.69 169 GLN A CA 1
ATOM 1264 C C . GLN A 1 169 ? 2.399 -10.259 -4.475 1.00 97.69 169 GLN A C 1
ATOM 1266 O O . GLN A 1 169 ? 1.683 -11.258 -4.562 1.00 97.69 169 GLN A O 1
ATOM 1271 N N . HIS A 1 170 ? 3.228 -10.046 -3.464 1.00 98.19 170 HIS A N 1
ATOM 1272 C CA . HIS A 1 170 ? 3.157 -10.641 -2.141 1.00 98.19 170 HIS A CA 1
ATOM 1273 C C . HIS A 1 170 ? 2.777 -9.540 -1.147 1.00 98.19 170 HIS A C 1
AT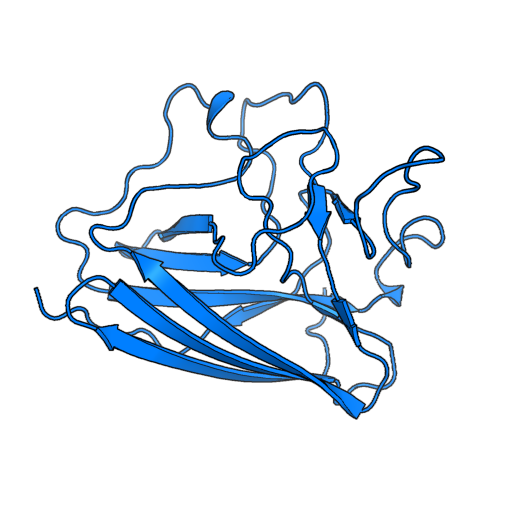OM 1275 O O . HIS A 1 170 ? 3.202 -8.397 -1.306 1.00 98.19 170 HIS A O 1
ATOM 1281 N N . ILE A 1 171 ? 1.963 -9.869 -0.146 1.00 98.19 171 ILE A N 1
ATOM 1282 C CA . ILE A 1 171 ? 1.446 -8.891 0.813 1.00 98.19 171 ILE A CA 1
ATOM 1283 C C . ILE A 1 171 ? 2.168 -9.092 2.142 1.00 98.19 171 ILE A C 1
ATOM 1285 O O . ILE A 1 171 ? 2.027 -10.139 2.770 1.00 98.19 171 ILE A O 1
ATOM 1289 N N . PHE A 1 172 ? 2.911 -8.075 2.564 1.00 98.38 172 PHE A N 1
ATOM 1290 C CA . PHE A 1 172 ? 3.499 -7.991 3.893 1.00 98.38 172 PHE A CA 1
ATOM 1291 C C . PHE A 1 172 ? 2.574 -7.183 4.796 1.00 98.38 172 PHE A C 1
ATOM 1293 O O . PHE A 1 172 ? 2.095 -6.133 4.380 1.00 98.38 172 PHE A O 1
ATOM 1300 N N . CYS A 1 173 ? 2.321 -7.651 6.016 1.00 98.56 173 CYS A N 1
ATOM 1301 C CA . CYS A 1 173 ? 1.444 -6.960 6.956 1.00 98.56 173 CYS A CA 1
ATOM 1302 C C . CYS A 1 173 ? 2.098 -6.808 8.328 1.00 98.56 173 CYS A C 1
ATOM 1304 O O . CYS A 1 173 ? 2.902 -7.647 8.734 1.00 98.56 173 CYS A O 1
ATOM 1306 N N . SER A 1 174 ? 1.722 -5.750 9.043 1.00 98.50 174 SER A N 1
ATOM 1307 C CA . SER A 1 174 ? 1.997 -5.613 10.471 1.00 98.50 174 SER A CA 1
ATOM 1308 C C . SER A 1 174 ? 1.279 -6.704 11.276 1.00 98.50 174 SER A C 1
ATOM 1310 O O . SER A 1 174 ? 0.396 -7.408 10.773 1.00 98.50 174 SER A O 1
ATOM 1312 N N . GLY A 1 175 ? 1.598 -6.796 12.569 1.00 97.25 175 GLY A N 1
ATOM 1313 C CA . GLY A 1 175 ? 0.674 -7.412 13.520 1.00 97.25 175 GLY A CA 1
ATOM 1314 C C . GLY A 1 175 ? -0.653 -6.636 13.577 1.00 97.25 175 GLY A C 1
ATOM 1315 O O . GLY A 1 175 ? -0.681 -5.449 13.225 1.00 97.25 175 GLY A O 1
ATOM 1316 N N . PRO A 1 176 ? -1.758 -7.279 13.993 1.00 97.00 176 PRO A N 1
ATOM 1317 C CA . PRO A 1 176 ? -3.003 -6.568 14.242 1.00 97.00 176 PRO A CA 1
ATOM 1318 C C . PRO A 1 176 ? -2.830 -5.592 15.412 1.00 97.00 176 PRO A C 1
ATOM 1320 O O . PRO A 1 176 ? -2.227 -5.937 16.427 1.00 97.00 176 PRO A O 1
ATOM 1323 N N . TYR A 1 177 ? -3.409 -4.405 15.283 1.00 98.12 177 TYR A N 1
ATOM 1324 C CA . TYR A 1 177 ? -3.477 -3.385 16.323 1.00 98.12 177 TYR A CA 1
ATOM 1325 C C . TYR A 1 177 ? -4.926 -3.225 16.792 1.00 98.12 177 TYR A C 1
ATOM 1327 O O . TYR A 1 177 ? -5.843 -3.234 15.967 1.00 98.12 177 TYR A O 1
ATOM 1335 N N . GLN A 1 178 ? -5.134 -3.123 18.103 1.00 97.62 178 GLN A N 1
ATOM 1336 C CA . GLN A 1 178 ? -6.451 -2.899 18.704 1.00 97.62 178 GLN A CA 1
ATOM 1337 C C . GLN A 1 178 ? -6.650 -1.400 18.901 1.00 97.62 178 GLN A C 1
ATOM 1339 O O . GLN A 1 178 ? -5.795 -0.757 19.498 1.00 97.62 178 GLN A O 1
ATOM 1344 N N . LEU A 1 179 ? -7.757 -0.866 18.392 1.00 93.88 179 LEU A N 1
ATOM 1345 C CA . LEU A 1 179 ? -8.135 0.528 18.602 1.00 93.88 179 LEU A CA 1
ATOM 1346 C C . LEU A 1 179 ? -8.792 0.692 19.968 1.00 93.88 179 LEU A C 1
ATOM 1348 O O . LEU A 1 179 ? -9.655 -0.111 20.345 1.00 93.88 179 LEU A O 1
ATOM 1352 N N . HIS A 1 180 ? -8.413 1.748 20.679 1.00 85.00 180 HIS A N 1
ATOM 1353 C CA . HIS A 1 180 ? -9.010 2.113 21.952 1.00 85.00 180 HIS A CA 1
ATOM 1354 C C . HIS A 1 180 ? -9.943 3.302 21.721 1.00 85.00 180 HIS A C 1
ATOM 1356 O O . HIS A 1 180 ? -9.536 4.456 21.795 1.00 85.00 180 HIS A O 1
ATOM 1362 N N . GLY A 1 181 ? -11.193 2.980 21.370 1.00 67.06 181 GLY A N 1
ATOM 1363 C CA . GLY A 1 181 ? -12.263 3.969 21.201 1.00 67.06 181 GLY A CA 1
ATOM 1364 C C . GLY A 1 181 ? -12.698 4.640 22.496 1.00 67.06 181 GLY A C 1
ATOM 1365 O O . GLY A 1 181 ? -12.390 4.106 23.588 1.00 67.06 181 GLY A O 1
#